Protein AF-A0A3D4KBT5-F1 (afdb_monomer)

Mean predicted aligned error: 2.66 Å

Solvent-accessible surface area (backbone atoms only — not comparable to full-atom values): 7272 Å² total; per-residue (Å²): 110,71,70,59,53,52,54,52,28,50,53,51,53,52,52,52,51,51,50,25,68,76,69,70,45,59,49,61,76,38,71,39,71,20,55,37,71,43,6,21,45,22,51,55,32,51,28,44,30,80,70,47,38,35,28,34,34,20,32,43,28,33,64,90,60,95,50,71,80,78,58,57,70,55,28,62,35,42,31,40,39,38,31,17,60,58,11,80,83,52,50,36,65,44,38,53,55,34,52,54,50,38,46,75,73,67,28,57,67,48,79,46,76,38,79,90,31,36,85,69,81,57,72,64,56,52,55,52,51,54,55,52,55,61,74,60,106

Radius of gyration: 14.16 Å; Cα contacts (8 Å, |Δi|>4): 257; chains: 1; bounding box: 34×31×38 Å

Nearest PDB structures (foldseek):
  5dwd-assembly1_A  TM=9.496E-01  e=1.573E-12  Pelagibacterium halotolerans B2
  4fhz-assembly1_A-2  TM=9.559E-01  e=4.222E-12  Cereibacter sphaeroides
  4ftw-assembly1_A-2  TM=9.533E-01  e=1.641E-11  Cereibacter sphaeroides 2.4.1
  6bje-assembly2_B  TM=8.934E-01  e=2.331E-10  Homo sapiens
  3u0v-assembly1_A  TM=9.145E-01  e=1.210E-08  Homo sapiens

Foldseek 3Di:
DVVVLVVVLVVVLVVLVCCCVVVVPAQLRDEQEAAAVSLQSQVLNQQQDQRHHLEYEHELYAHPDPAVVVSVGNYQHAYEYEYECQAPPRHPVRVVVRQVRSVVVVHNYDYYYHYPDYRDADPVNVVVVVVVSVVSD

Sequence (137 aa):
MKAGVENAAKYIRDVISEISEKHKIPYNRIILLGFSQGGMLALHTGLTIEKEIAGIISFSGALVVSNLEELNIRSKPKTLLVHGVDDEVVPYDRSVAANEKLKEAGVDVQMHSIKGLSHSIDYNCIEIAKGFIKTLF

pLDDT: mean 96.05, std 5.59, range [60.72, 98.94]

Structure (mmCIF, N/CA/C/O backbone):
data_AF-A0A3D4KBT5-F1
#
_entry.id   AF-A0A3D4KBT5-F1
#
loop_
_atom_site.group_PDB
_atom_site.id
_atom_site.type_symbol
_atom_site.label_atom_id
_atom_site.label_alt_id
_atom_site.label_comp_id
_atom_site.label_asym_id
_atom_site.label_entity_id
_atom_site.label_seq_id
_atom_site.pdbx_PDB_ins_code
_atom_site.Cartn_x
_atom_site.Cartn_y
_atom_site.Cartn_z
_atom_site.occupancy
_atom_site.B_iso_or_equiv
_atom_site.auth_seq_id
_atom_site.auth_comp_id
_atom_site.auth_asym_id
_atom_site.auth_atom_id
_atom_site.pdbx_PDB_model_num
ATOM 1 N N . MET A 1 1 ? 18.339 1.231 8.109 1.00 60.72 1 MET A N 1
ATOM 2 C CA . MET A 1 1 ? 17.108 1.212 7.285 1.00 60.72 1 MET A CA 1
ATOM 3 C C . MET A 1 1 ? 15.855 0.903 8.111 1.00 60.72 1 MET A C 1
ATOM 5 O O . MET A 1 1 ? 14.994 1.768 8.179 1.00 60.72 1 MET A O 1
ATOM 9 N N . LYS A 1 2 ? 15.774 -0.245 8.811 1.00 70.19 2 LYS A N 1
ATOM 10 C CA . LYS A 1 2 ? 14.590 -0.678 9.595 1.00 70.19 2 LYS A CA 1
ATOM 11 C C . LYS A 1 2 ? 14.076 0.353 10.619 1.00 70.19 2 LYS A C 1
ATOM 13 O O . LYS A 1 2 ? 12.895 0.669 10.613 1.00 70.19 2 LYS A O 1
ATOM 18 N N . ALA A 1 3 ? 14.966 0.957 11.413 1.00 79.00 3 ALA A N 1
ATOM 19 C CA . ALA A 1 3 ? 14.590 2.006 12.373 1.00 79.00 3 ALA A CA 1
ATOM 20 C C . ALA A 1 3 ? 14.013 3.273 11.706 1.00 79.00 3 ALA A C 1
ATOM 22 O O . ALA A 1 3 ? 13.111 3.898 12.249 1.00 79.00 3 ALA A O 1
ATOM 23 N N . GLY A 1 4 ? 14.499 3.638 10.513 1.00 88.44 4 GLY A N 1
ATOM 24 C CA . GLY A 1 4 ? 13.992 4.800 9.776 1.00 88.44 4 GLY A CA 1
ATOM 25 C C . GLY A 1 4 ? 12.571 4.582 9.258 1.00 88.44 4 GLY A C 1
ATOM 26 O O . GLY A 1 4 ? 11.728 5.463 9.396 1.00 88.44 4 GLY A O 1
ATOM 27 N N . VAL A 1 5 ? 12.297 3.385 8.729 1.00 90.38 5 VAL A N 1
ATOM 28 C CA . VAL A 1 5 ? 10.955 2.991 8.279 1.00 90.38 5 VAL A CA 1
ATOM 29 C C . VAL A 1 5 ? 9.977 2.962 9.449 1.00 90.38 5 VAL A C 1
ATOM 31 O O . VAL A 1 5 ? 8.902 3.536 9.333 1.00 90.38 5 VAL A O 1
ATOM 34 N N . GLU A 1 6 ? 10.348 2.362 10.584 1.00 91.56 6 GLU A N 1
ATOM 35 C CA . GLU A 1 6 ? 9.437 2.293 11.733 1.00 91.56 6 GLU A CA 1
ATOM 36 C C . GLU A 1 6 ? 9.168 3.674 12.345 1.00 91.56 6 GLU A C 1
ATOM 38 O O . GLU A 1 6 ? 8.032 3.970 12.701 1.00 91.56 6 GLU A O 1
ATOM 43 N N . ASN A 1 7 ? 10.165 4.564 12.399 1.00 95.06 7 ASN A N 1
ATOM 44 C CA . ASN A 1 7 ? 9.951 5.940 12.855 1.00 95.06 7 ASN A CA 1
ATOM 45 C C . ASN A 1 7 ? 8.986 6.704 11.935 1.00 95.06 7 ASN A C 1
ATOM 47 O O . ASN A 1 7 ? 8.077 7.379 12.421 1.00 95.06 7 ASN A O 1
ATOM 51 N N . ALA A 1 8 ? 9.151 6.576 10.615 1.00 96.44 8 ALA A N 1
ATOM 52 C CA . ALA A 1 8 ? 8.236 7.173 9.646 1.00 96.44 8 ALA A CA 1
ATOM 53 C C . ALA A 1 8 ? 6.831 6.558 9.745 1.00 96.44 8 ALA A C 1
ATOM 55 O O . ALA A 1 8 ? 5.836 7.280 9.723 1.00 96.44 8 ALA A O 1
ATOM 56 N N . ALA A 1 9 ? 6.739 5.239 9.920 1.00 96.00 9 ALA A N 1
ATOM 57 C CA . ALA A 1 9 ? 5.472 4.544 10.085 1.00 96.00 9 ALA A CA 1
ATOM 58 C C . ALA A 1 9 ? 4.742 4.990 11.350 1.00 96.00 9 ALA A C 1
ATOM 60 O O . ALA A 1 9 ? 3.560 5.318 11.286 1.00 96.00 9 ALA A O 1
ATOM 61 N N . LYS A 1 10 ? 5.452 5.090 12.480 1.00 96.56 10 LYS A N 1
ATOM 62 C CA . LYS A 1 10 ? 4.913 5.646 13.722 1.00 96.56 10 LYS A CA 1
ATOM 63 C C . LYS A 1 10 ? 4.349 7.047 13.495 1.00 96.56 10 LYS A C 1
ATOM 65 O O . LYS A 1 10 ? 3.205 7.289 13.860 1.00 96.56 10 LYS A O 1
ATOM 70 N N . TYR A 1 11 ? 5.111 7.933 12.855 1.00 98.12 11 TYR A N 1
ATOM 71 C CA . TYR A 1 11 ? 4.642 9.284 12.549 1.00 98.12 11 TYR A CA 1
ATOM 72 C C . TYR A 1 11 ? 3.354 9.274 11.709 1.00 98.12 11 TYR A C 1
ATOM 74 O O . TYR A 1 11 ? 2.403 9.980 12.030 1.00 98.12 11 TYR A O 1
ATOM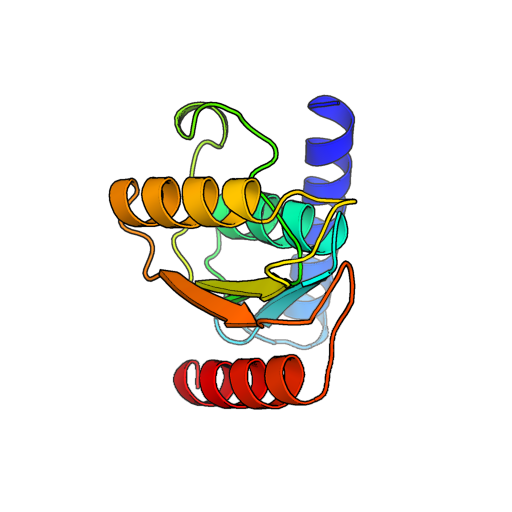 82 N N . ILE A 1 12 ? 3.274 8.423 10.680 1.00 98.25 12 ILE A N 1
ATOM 83 C CA . ILE A 1 12 ? 2.060 8.288 9.862 1.00 98.25 12 ILE A CA 1
ATOM 84 C C . ILE A 1 12 ? 0.883 7.763 10.705 1.00 98.25 12 ILE A C 1
ATOM 86 O O . ILE A 1 12 ? -0.223 8.283 10.576 1.00 98.25 12 ILE A O 1
ATOM 90 N N . ARG A 1 13 ? 1.091 6.777 11.594 1.00 98.12 13 ARG A N 1
ATOM 91 C CA . ARG A 1 13 ? 0.036 6.282 12.504 1.00 98.12 13 ARG A CA 1
ATOM 92 C C . ARG A 1 13 ? -0.471 7.386 13.438 1.00 98.12 13 ARG A C 1
ATOM 94 O O . ARG A 1 13 ? -1.682 7.482 13.635 1.00 98.12 13 ARG A O 1
ATOM 101 N N . ASP A 1 14 ? 0.426 8.225 13.956 1.00 98.19 14 ASP A N 1
ATOM 102 C CA . ASP A 1 14 ? 0.073 9.365 14.810 1.00 98.19 14 ASP A CA 1
ATOM 103 C C . ASP A 1 14 ? -0.802 10.374 14.035 1.00 98.19 14 ASP A C 1
ATOM 105 O O . ASP A 1 14 ? -1.863 10.768 14.519 1.00 98.19 14 ASP A O 1
ATOM 109 N N . VAL A 1 15 ? -0.434 10.701 12.787 1.00 98.19 15 VAL A N 1
ATOM 110 C CA . VAL A 1 15 ? -1.230 11.576 11.901 1.00 98.19 15 VAL A CA 1
ATOM 111 C C . VAL A 1 15 ? -2.614 10.987 11.601 1.00 98.19 15 VAL A C 1
ATOM 113 O O . VAL A 1 15 ? -3.610 11.710 11.632 1.00 98.19 15 VAL A O 1
ATOM 116 N N . ILE A 1 16 ? -2.715 9.679 11.340 1.00 98.19 16 ILE A N 1
ATOM 117 C CA . ILE A 1 16 ? -4.012 9.007 11.132 1.00 98.19 16 ILE A CA 1
ATOM 118 C C . ILE A 1 16 ? -4.892 9.136 12.382 1.00 98.19 16 ILE A C 1
ATOM 120 O O . ILE A 1 16 ? -6.080 9.438 12.252 1.00 98.19 16 ILE A O 1
ATOM 124 N N . SER A 1 17 ? -4.324 8.926 13.578 1.00 98.25 17 SER A N 1
ATOM 125 C CA . SER A 1 17 ? -5.060 9.068 14.844 1.00 98.25 17 SER A CA 1
ATOM 126 C C . SER A 1 17 ? -5.566 10.494 15.027 1.00 98.25 17 SER A C 1
ATOM 128 O O . SER A 1 17 ? -6.752 10.688 15.288 1.00 98.25 17 SER A O 1
ATOM 130 N N . GLU A 1 18 ? -4.707 11.492 14.799 1.00 98.19 18 GLU A N 1
ATOM 131 C CA . GLU A 1 18 ? -5.079 12.905 14.906 1.00 98.19 18 GLU A CA 1
ATOM 132 C C . GLU A 1 18 ? -6.219 13.261 13.940 1.00 98.19 18 GLU A C 1
ATOM 134 O O . GLU A 1 18 ? -7.223 13.847 14.353 1.00 98.19 18 GLU A O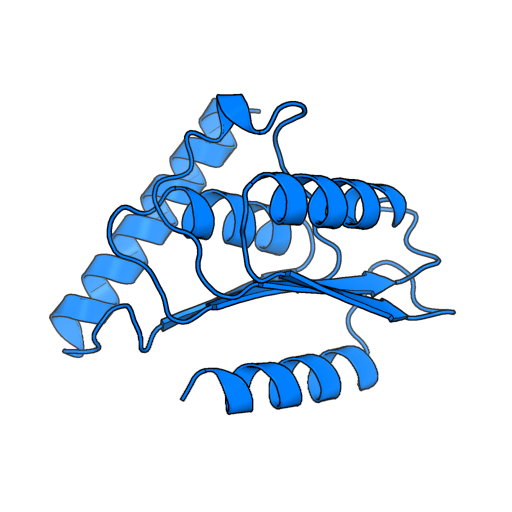 1
ATOM 139 N N . ILE A 1 19 ? -6.112 12.866 12.665 1.00 96.62 19 ILE A N 1
ATOM 140 C CA . ILE A 1 19 ? -7.154 13.110 11.657 1.00 96.62 19 ILE A CA 1
ATOM 141 C C . ILE A 1 19 ? -8.467 12.436 12.069 1.00 96.62 19 ILE A C 1
ATOM 143 O O . ILE A 1 19 ? -9.527 13.069 12.016 1.00 96.62 19 ILE A O 1
ATOM 147 N N . SER A 1 20 ? -8.407 11.171 12.499 1.00 98.00 20 SER A N 1
ATOM 148 C CA . SER A 1 20 ? -9.580 10.408 12.933 1.00 98.00 20 SER A CA 1
ATOM 149 C C . SER A 1 20 ? -10.291 11.086 14.107 1.00 98.00 20 SER A C 1
ATOM 151 O O . SER A 1 20 ? -11.505 11.300 14.064 1.00 98.00 20 SER A O 1
ATOM 153 N N . GLU A 1 21 ? -9.542 11.493 15.130 1.00 98.00 21 GLU A N 1
ATOM 154 C CA . GLU A 1 21 ? -10.078 12.105 16.346 1.00 98.00 21 GLU A CA 1
ATOM 155 C C . GLU A 1 21 ? -10.627 13.511 16.109 1.00 98.00 21 GLU A C 1
ATOM 157 O O . GLU A 1 21 ? -11.720 13.838 16.597 1.00 98.00 21 GLU A O 1
ATOM 162 N N . LYS A 1 22 ? -9.892 14.331 15.350 1.00 98.19 22 LYS A N 1
ATOM 163 C CA . LYS A 1 22 ? -10.235 15.726 15.055 1.00 98.19 22 LYS A CA 1
ATOM 164 C C . LYS A 1 22 ? -11.456 15.834 14.155 1.00 98.19 22 LYS A C 1
ATOM 166 O O . LYS A 1 22 ? -12.335 16.652 14.415 1.00 98.19 22 LYS A O 1
ATOM 171 N N . HIS A 1 23 ? -11.526 15.005 13.116 1.00 97.75 23 HIS A N 1
ATOM 172 C CA . HIS A 1 23 ? -12.586 15.074 12.109 1.00 97.75 23 HIS A CA 1
ATOM 173 C C . HIS A 1 23 ? -13.700 14.043 12.316 1.00 97.75 23 HIS A C 1
ATOM 175 O O . HIS A 1 23 ? -14.651 14.020 11.540 1.00 97.75 23 HIS A O 1
ATOM 181 N N . LYS A 1 24 ? -13.607 13.204 13.359 1.00 97.69 24 LYS A N 1
ATOM 182 C CA . LYS A 1 24 ? -14.552 12.107 13.641 1.00 97.69 24 LYS A CA 1
ATOM 183 C C . LYS A 1 24 ? -14.700 11.140 12.460 1.00 97.69 24 LYS A C 1
ATOM 185 O O . LYS A 1 24 ? -15.776 10.603 12.212 1.00 97.69 24 LYS A O 1
ATOM 190 N N . ILE A 1 25 ? -13.600 10.912 11.742 1.00 97.38 25 ILE A N 1
ATOM 191 C CA . ILE A 1 25 ? -13.541 9.985 10.610 1.00 97.38 25 ILE A CA 1
ATOM 192 C C . ILE A 1 25 ? -13.110 8.615 11.145 1.00 97.38 25 ILE A C 1
ATOM 194 O O . ILE A 1 25 ? -12.014 8.512 11.701 1.00 97.38 25 ILE A O 1
ATOM 198 N N . PRO A 1 26 ? -13.923 7.554 11.013 1.00 97.38 26 PRO A N 1
ATOM 199 C CA . PRO A 1 26 ? -13.511 6.217 11.429 1.00 97.38 26 PRO A CA 1
ATOM 200 C C . PRO A 1 26 ? -12.387 5.686 10.525 1.00 97.38 26 PRO A C 1
ATOM 202 O O . PRO A 1 26 ? -12.295 6.048 9.354 1.00 97.38 26 PRO A O 1
ATOM 205 N N . TYR A 1 27 ? -11.530 4.806 11.051 1.00 97.94 27 TYR A N 1
ATOM 206 C CA . TYR A 1 27 ? -10.352 4.302 10.323 1.00 97.94 27 TYR A CA 1
ATOM 207 C C . TYR A 1 27 ? -10.731 3.591 9.018 1.00 97.94 27 TYR A C 1
ATOM 209 O O . TYR A 1 27 ? -10.090 3.803 7.990 1.00 97.94 27 TYR A O 1
ATOM 217 N N . ASN A 1 28 ? -11.851 2.865 9.014 1.00 97.06 28 ASN A N 1
ATOM 218 C CA . ASN A 1 28 ? -12.424 2.234 7.824 1.00 97.06 28 ASN A CA 1
ATOM 219 C C . ASN A 1 28 ? -12.971 3.228 6.778 1.00 97.06 28 ASN A C 1
ATOM 221 O O . ASN A 1 28 ? -13.648 2.809 5.848 1.00 97.06 28 ASN A O 1
ATOM 225 N N . ARG A 1 29 ? -12.708 4.535 6.921 1.00 97.38 29 ARG A N 1
ATOM 226 C CA . ARG A 1 29 ? -12.946 5.598 5.930 1.00 97.38 29 ARG A CA 1
ATOM 227 C C . ARG A 1 29 ? -11.661 6.324 5.515 1.00 97.38 29 ARG A C 1
ATOM 229 O O . ARG A 1 29 ? -11.731 7.339 4.829 1.00 97.38 29 ARG A O 1
ATOM 236 N N . ILE A 1 30 ? -10.499 5.807 5.913 1.00 98.19 30 ILE A N 1
ATOM 237 C CA . ILE A 1 30 ? -9.173 6.357 5.613 1.00 98.19 30 ILE A CA 1
ATOM 238 C C . ILE A 1 30 ? -8.462 5.434 4.622 1.00 98.19 30 ILE A C 1
ATOM 240 O O . ILE A 1 30 ? -8.496 4.216 4.771 1.00 98.19 30 ILE A O 1
ATOM 244 N N . ILE A 1 31 ? -7.802 6.015 3.621 1.00 98.44 31 ILE A N 1
ATOM 245 C CA . ILE A 1 31 ? -6.975 5.293 2.647 1.00 98.44 31 ILE A CA 1
ATOM 246 C C . ILE A 1 31 ? -5.550 5.823 2.757 1.00 98.44 31 ILE A C 1
ATOM 248 O O . ILE A 1 31 ? -5.349 7.038 2.791 1.00 98.44 31 ILE A O 1
ATOM 252 N N . LEU A 1 32 ? -4.564 4.925 2.783 1.00 98.38 32 LEU A N 1
ATOM 253 C CA . LEU A 1 32 ? -3.155 5.295 2.656 1.00 98.38 32 LEU A CA 1
ATOM 254 C C . LEU A 1 32 ? -2.687 5.078 1.222 1.00 98.38 32 LEU A C 1
ATOM 256 O O . LEU A 1 32 ? -2.617 3.948 0.749 1.00 98.38 32 LEU A O 1
ATOM 260 N N . LEU A 1 33 ? -2.343 6.169 0.544 1.00 98.44 33 LEU A N 1
ATOM 261 C CA . LEU A 1 33 ? -1.817 6.164 -0.817 1.00 98.44 33 LEU A CA 1
ATOM 262 C C . LEU A 1 33 ? -0.390 6.705 -0.810 1.00 98.44 33 LEU A C 1
ATOM 264 O O . LEU A 1 33 ? -0.131 7.749 -0.213 1.00 98.44 33 LEU A O 1
ATOM 268 N N . GLY A 1 34 ? 0.528 6.029 -1.498 1.00 98.50 34 GLY A N 1
ATOM 269 C CA . GLY A 1 34 ? 1.899 6.510 -1.643 1.00 98.50 34 GLY A CA 1
ATOM 270 C C . GLY A 1 34 ? 2.556 6.131 -2.967 1.00 98.50 34 GLY A C 1
ATOM 271 O O . GLY A 1 34 ? 2.178 5.150 -3.601 1.00 98.50 34 GLY A O 1
ATOM 272 N N . PHE A 1 35 ? 3.566 6.913 -3.356 1.00 98.75 35 PHE A N 1
ATOM 273 C CA . PHE A 1 35 ? 4.403 6.698 -4.540 1.00 98.75 35 PHE A CA 1
ATOM 274 C C . PHE A 1 35 ? 5.851 6.406 -4.141 1.00 98.75 35 PHE A C 1
ATOM 276 O O . PHE A 1 35 ? 6.370 7.058 -3.231 1.00 98.75 35 PHE A O 1
ATOM 283 N N . SER A 1 36 ? 6.513 5.461 -4.813 1.00 98.12 36 SER A N 1
ATOM 284 C CA . SER A 1 36 ? 7.915 5.106 -4.568 1.00 98.12 36 SER A CA 1
ATOM 285 C C . SER A 1 36 ? 8.144 4.737 -3.093 1.00 98.12 36 SER A C 1
ATOM 287 O O . SER A 1 36 ? 7.442 3.881 -2.547 1.00 98.12 36 SER A O 1
ATOM 289 N N . GLN A 1 37 ? 9.052 5.418 -2.389 1.00 97.00 37 GLN A N 1
ATOM 290 C CA . GLN A 1 37 ? 9.235 5.270 -0.941 1.00 97.00 37 GLN A CA 1
ATOM 291 C C . GLN A 1 37 ? 7.937 5.504 -0.146 1.00 97.00 37 GLN A C 1
ATOM 293 O O . GLN A 1 37 ? 7.680 4.803 0.832 1.00 97.00 37 GLN A O 1
ATOM 298 N N . GLY A 1 38 ? 7.083 6.433 -0.579 1.00 98.25 38 GLY A N 1
ATOM 299 C CA . GLY A 1 38 ? 5.763 6.629 0.017 1.00 98.25 38 GLY A CA 1
ATOM 300 C C . GLY A 1 38 ? 4.871 5.397 -0.137 1.00 98.25 38 GLY A C 1
ATOM 301 O O . GLY A 1 38 ? 4.139 5.058 0.786 1.00 98.25 38 GLY A O 1
ATOM 302 N N . GLY A 1 39 ? 4.966 4.681 -1.261 1.00 98.38 39 GLY A N 1
ATOM 303 C CA . GLY A 1 39 ? 4.250 3.422 -1.486 1.00 98.38 39 GLY A CA 1
ATOM 304 C C . GLY A 1 39 ? 4.754 2.297 -0.579 1.00 98.38 39 GLY A C 1
ATOM 305 O O . GLY A 1 39 ? 3.960 1.486 -0.100 1.00 98.38 39 GLY A O 1
ATOM 306 N N . MET A 1 40 ? 6.057 2.281 -0.283 1.00 97.81 40 MET A N 1
ATOM 307 C CA . MET A 1 40 ? 6.649 1.362 0.695 1.00 97.81 40 MET A CA 1
ATOM 308 C C . MET A 1 40 ? 6.171 1.663 2.123 1.00 97.81 40 MET A C 1
ATOM 310 O O . MET A 1 40 ? 5.820 0.749 2.868 1.00 97.81 40 MET A O 1
ATOM 314 N N . LEU A 1 41 ? 6.117 2.947 2.496 1.00 97.81 41 LEU A N 1
ATOM 315 C CA . LEU A 1 41 ? 5.610 3.388 3.798 1.00 97.81 41 LEU A CA 1
ATOM 316 C C . LEU A 1 41 ? 4.106 3.145 3.946 1.00 97.81 41 LEU A C 1
ATOM 318 O O . LEU A 1 41 ? 3.672 2.748 5.021 1.00 97.81 41 LEU A O 1
ATOM 322 N N . ALA A 1 42 ? 3.316 3.330 2.886 1.00 98.50 42 ALA A N 1
ATOM 323 C CA . ALA A 1 42 ? 1.886 3.033 2.899 1.00 98.50 42 ALA A CA 1
ATOM 324 C C . ALA A 1 42 ? 1.629 1.546 3.193 1.00 98.50 42 ALA A C 1
ATOM 326 O O . ALA A 1 42 ? 0.813 1.231 4.058 1.00 98.50 42 ALA A O 1
ATOM 327 N N . LEU A 1 43 ? 2.381 0.645 2.545 1.00 98.00 43 LEU A N 1
ATOM 328 C CA . LEU A 1 43 ? 2.325 -0.794 2.816 1.00 98.00 43 LEU A CA 1
ATOM 329 C C . LEU A 1 43 ? 2.764 -1.114 4.246 1.00 98.00 43 LEU A C 1
ATOM 331 O O . LEU A 1 43 ? 2.022 -1.760 4.979 1.00 98.00 43 LEU A O 1
ATOM 335 N N . HIS A 1 44 ? 3.941 -0.639 4.667 1.00 97.31 44 HIS A N 1
ATOM 336 C CA . HIS A 1 44 ? 4.452 -0.926 6.010 1.00 97.31 44 HIS A CA 1
ATOM 337 C C . HIS A 1 44 ? 3.491 -0.439 7.088 1.00 97.31 44 HIS A C 1
ATOM 339 O O . HIS A 1 44 ? 3.081 -1.215 7.945 1.00 97.31 44 HIS A O 1
ATOM 345 N N . THR A 1 45 ? 3.079 0.825 7.035 1.00 97.69 45 THR A N 1
ATOM 346 C CA . THR A 1 45 ? 2.171 1.401 8.029 1.00 97.69 45 THR A CA 1
ATOM 347 C C . THR A 1 45 ? 0.808 0.725 8.008 1.00 97.69 45 THR A C 1
ATOM 349 O O . THR A 1 45 ? 0.307 0.349 9.065 1.00 97.69 45 THR A O 1
ATOM 352 N N . GLY A 1 46 ? 0.212 0.559 6.826 1.00 97.94 46 GLY A N 1
ATOM 353 C CA . GLY A 1 46 ? -1.144 0.038 6.684 1.00 97.94 46 GLY A CA 1
ATOM 354 C C . GLY A 1 46 ? -1.288 -1.433 7.072 1.00 97.94 46 GLY A C 1
ATOM 355 O O . GLY A 1 46 ? -2.357 -1.819 7.515 1.00 97.94 46 GLY A O 1
ATOM 356 N N . LEU A 1 47 ? -0.227 -2.240 6.964 1.00 97.38 47 LEU A N 1
ATOM 357 C CA . LEU A 1 47 ? -0.241 -3.650 7.385 1.00 97.38 47 LEU A CA 1
ATOM 358 C C . LEU A 1 47 ? 0.050 -3.834 8.881 1.00 97.38 47 LEU A C 1
ATOM 360 O O . LEU A 1 47 ? -0.265 -4.873 9.455 1.00 97.38 47 LEU A O 1
ATOM 364 N N . THR A 1 48 ? 0.677 -2.847 9.521 1.00 96.31 48 THR A N 1
ATOM 365 C CA . THR A 1 48 ? 1.141 -2.931 10.921 1.00 96.31 48 THR A CA 1
ATOM 366 C C . THR A 1 48 ? 0.327 -2.085 11.887 1.00 96.31 48 THR A C 1
ATOM 368 O O . THR A 1 48 ? 0.602 -2.066 13.084 1.00 96.31 48 THR A O 1
ATOM 371 N N . ILE A 1 49 ? -0.672 -1.362 11.385 1.00 96.75 49 ILE A N 1
ATOM 372 C CA . ILE A 1 49 ? -1.595 -0.595 12.211 1.00 96.75 49 ILE A CA 1
ATOM 373 C C . ILE A 1 49 ? -2.613 -1.530 12.877 1.00 96.75 49 ILE A C 1
ATOM 375 O O . ILE A 1 49 ? -3.144 -2.437 12.240 1.00 96.75 49 ILE A O 1
ATOM 379 N N . GLU A 1 50 ? -2.892 -1.301 14.161 1.00 95.94 50 GLU A N 1
ATOM 380 C CA . GLU A 1 50 ? -3.833 -2.116 14.952 1.00 95.94 50 GLU A CA 1
ATOM 381 C C . GLU A 1 50 ? -5.300 -1.874 14.551 1.00 95.94 50 GLU A C 1
ATOM 383 O O . GLU A 1 50 ? -6.131 -2.776 14.593 1.00 95.94 50 GLU A O 1
ATOM 388 N N . LYS A 1 51 ? -5.637 -0.641 14.147 1.00 96.75 51 LYS A N 1
ATOM 389 C CA . LYS A 1 51 ? -6.972 -0.279 13.654 1.00 96.75 51 LYS A CA 1
ATOM 390 C C . LYS A 1 51 ? -6.964 -0.310 12.131 1.00 96.75 51 LYS A C 1
A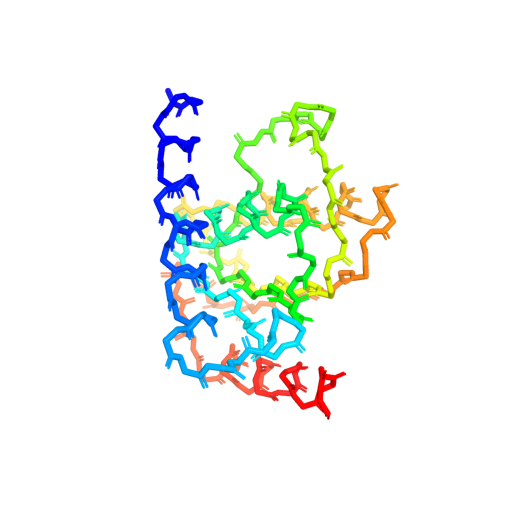TOM 392 O O . LYS A 1 51 ? -6.341 0.548 11.509 1.00 96.75 51 LYS A O 1
ATOM 397 N N . GLU A 1 52 ? -7.656 -1.285 11.554 1.00 97.06 52 GLU A N 1
ATOM 398 C CA . GLU A 1 52 ? -7.708 -1.469 10.104 1.00 97.06 52 GLU A CA 1
ATOM 399 C C . GLU A 1 52 ? -8.290 -0.238 9.387 1.00 97.06 52 GLU A C 1
ATOM 401 O O . GLU A 1 52 ? -9.330 0.306 9.772 1.00 97.06 52 GLU A O 1
ATOM 406 N N . ILE A 1 53 ? -7.579 0.208 8.350 1.00 98.38 53 ILE A N 1
ATOM 407 C CA . ILE A 1 53 ? -7.986 1.297 7.456 1.00 98.38 53 ILE A CA 1
ATOM 408 C C . ILE A 1 53 ? -8.800 0.760 6.270 1.00 98.38 53 ILE A C 1
ATOM 410 O O . ILE A 1 53 ? -8.839 -0.442 6.037 1.00 98.38 53 ILE A O 1
ATOM 414 N N . ALA A 1 54 ? -9.441 1.633 5.489 1.00 98.44 54 ALA A N 1
ATOM 415 C CA . ALA A 1 54 ? -10.266 1.204 4.355 1.00 98.44 54 ALA A CA 1
ATOM 416 C C . ALA A 1 54 ? -9.453 0.501 3.256 1.00 98.44 54 ALA A C 1
ATOM 418 O O . ALA A 1 54 ? -9.911 -0.473 2.664 1.00 98.44 54 ALA A O 1
ATOM 419 N N . GLY A 1 55 ? -8.252 1.007 2.969 1.00 98.62 55 GLY A N 1
ATOM 420 C CA . GLY A 1 55 ? -7.404 0.438 1.932 1.00 98.62 55 GLY A CA 1
ATOM 421 C C . GLY A 1 55 ? -6.016 1.061 1.839 1.00 98.62 55 GLY A C 1
ATOM 422 O O . GLY A 1 55 ? -5.753 2.136 2.386 1.00 98.62 55 GLY A O 1
ATOM 423 N N . ILE A 1 56 ? -5.140 0.378 1.107 1.00 98.88 56 ILE A N 1
ATOM 424 C CA . ILE A 1 56 ? -3.785 0.822 0.768 1.00 98.88 56 ILE A CA 1
ATOM 425 C C . ILE A 1 56 ? -3.663 0.928 -0.753 1.00 98.88 56 ILE A C 1
ATOM 427 O O . ILE A 1 56 ? -4.122 0.046 -1.474 1.00 98.88 56 ILE A O 1
ATOM 431 N N . ILE A 1 57 ? -3.013 1.981 -1.247 1.00 98.88 57 ILE A N 1
ATOM 432 C CA . ILE A 1 57 ? -2.647 2.138 -2.658 1.00 98.88 57 ILE A CA 1
ATOM 433 C C . ILE A 1 57 ? -1.145 2.425 -2.740 1.00 98.88 57 ILE A C 1
ATOM 435 O O . ILE A 1 57 ? -0.657 3.415 -2.195 1.00 98.88 57 ILE A O 1
ATOM 439 N N . SER A 1 58 ? -0.402 1.563 -3.427 1.00 98.81 58 SER A N 1
ATOM 440 C CA . SER A 1 58 ? 1.045 1.679 -3.601 1.00 98.81 58 SER A CA 1
ATOM 441 C C . SER A 1 58 ? 1.387 1.823 -5.081 1.00 98.81 58 SER A C 1
ATOM 443 O O . SER A 1 58 ? 1.236 0.877 -5.854 1.00 98.81 58 SER A O 1
ATOM 445 N N . PHE A 1 59 ? 1.848 3.010 -5.473 1.00 98.88 59 PHE A N 1
ATOM 446 C CA . PHE A 1 59 ? 2.382 3.280 -6.806 1.00 98.88 59 PHE A CA 1
ATOM 447 C C . PHE A 1 59 ? 3.901 3.134 -6.808 1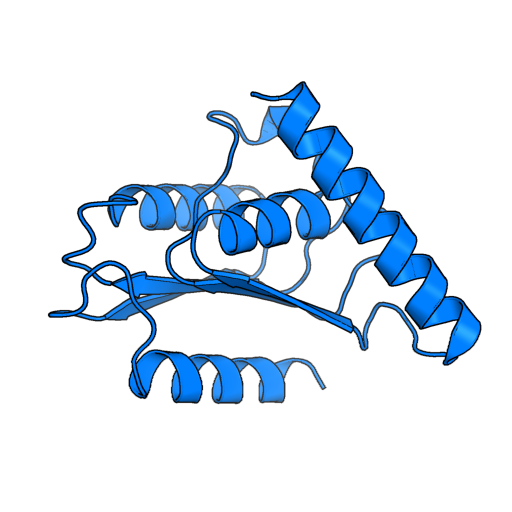.00 98.88 59 PHE A C 1
ATOM 449 O O . PHE A 1 59 ? 4.572 3.754 -5.982 1.00 98.88 59 PHE A O 1
ATOM 456 N N . SER A 1 60 ? 4.454 2.341 -7.725 1.00 98.50 60 SER A N 1
ATOM 457 C CA . SER A 1 60 ? 5.903 2.087 -7.835 1.00 98.50 60 SER A CA 1
ATOM 458 C C . SER A 1 60 ? 6.586 1.743 -6.498 1.00 98.50 60 SER A C 1
ATOM 460 O O . SER A 1 60 ? 7.711 2.154 -6.214 1.00 98.50 60 SER A O 1
ATOM 462 N N . GLY A 1 61 ? 5.870 1.037 -5.619 1.00 97.81 61 GLY A N 1
ATOM 463 C CA . GLY A 1 61 ? 6.327 0.680 -4.279 1.00 97.81 61 GLY A CA 1
ATOM 464 C C . GLY A 1 61 ? 6.866 -0.747 -4.174 1.00 97.81 61 GLY A C 1
ATOM 465 O O . GLY A 1 61 ? 6.967 -1.495 -5.148 1.00 97.81 61 GLY A O 1
ATOM 466 N N . ALA A 1 62 ? 7.204 -1.139 -2.948 1.00 97.19 62 ALA A N 1
ATOM 467 C CA . ALA A 1 62 ? 7.646 -2.484 -2.596 1.00 97.19 62 ALA A CA 1
ATOM 468 C C . ALA A 1 62 ? 7.454 -2.741 -1.095 1.00 97.19 62 ALA A C 1
ATOM 470 O O . ALA A 1 62 ? 7.313 -1.803 -0.308 1.00 97.19 62 ALA A O 1
ATOM 471 N N . LEU A 1 63 ? 7.547 -4.003 -0.674 1.00 96.38 63 LEU A N 1
ATOM 472 C CA . LEU A 1 63 ? 7.772 -4.301 0.739 1.00 96.38 63 LEU A CA 1
ATOM 473 C C . LEU A 1 63 ? 9.196 -3.883 1.140 1.00 96.38 63 LEU A C 1
ATOM 475 O O . LEU A 1 63 ? 10.170 -4.131 0.422 1.00 96.38 63 LEU A O 1
ATOM 479 N N . VAL A 1 64 ? 9.305 -3.255 2.310 1.00 92.50 64 VAL A N 1
ATOM 480 C CA . VAL A 1 64 ? 10.580 -2.834 2.922 1.00 92.50 64 VAL A CA 1
ATOM 481 C C . VAL A 1 64 ? 11.357 -3.990 3.554 1.00 92.50 64 VAL A C 1
ATOM 483 O O . VAL A 1 64 ? 12.551 -3.853 3.815 1.00 92.50 64 VAL A O 1
ATOM 486 N N . VAL A 1 65 ? 10.686 -5.118 3.796 1.00 86.69 65 VAL A N 1
ATOM 487 C CA . VAL A 1 65 ? 11.252 -6.326 4.405 1.00 86.69 65 VAL A CA 1
ATOM 488 C C . VAL A 1 65 ? 11.385 -7.449 3.384 1.00 86.69 65 VAL A C 1
ATOM 490 O O . VAL A 1 65 ? 10.597 -7.562 2.442 1.00 86.69 65 VAL A O 1
ATOM 493 N N . SER A 1 66 ? 12.383 -8.304 3.594 1.00 78.75 66 SER A N 1
ATOM 494 C CA . SER A 1 66 ? 12.591 -9.496 2.771 1.00 78.75 66 SER A CA 1
ATOM 495 C C . SER A 1 66 ? 11.686 -10.650 3.200 1.00 78.75 66 SER A C 1
ATOM 497 O O . SER A 1 66 ? 11.258 -11.412 2.337 1.00 78.75 66 SER A O 1
ATOM 499 N N . ASN A 1 67 ? 11.337 -10.754 4.485 1.00 81.88 67 ASN A N 1
ATOM 500 C CA . ASN A 1 67 ? 10.406 -11.750 5.014 1.00 81.88 67 ASN A CA 1
ATOM 501 C C . ASN A 1 67 ? 9.184 -11.057 5.646 1.00 81.88 67 ASN A C 1
ATOM 503 O O . ASN A 1 67 ? 9.334 -10.094 6.396 1.00 81.88 67 ASN A O 1
ATOM 507 N N . LEU A 1 68 ? 7.975 -11.539 5.345 1.00 80.56 68 LEU A N 1
ATOM 508 C CA . LEU A 1 68 ? 6.730 -11.001 5.903 1.00 80.56 68 LEU A CA 1
ATOM 509 C C . LEU A 1 68 ? 6.611 -11.179 7.415 1.00 80.56 68 LEU A C 1
ATOM 511 O O . LEU A 1 68 ? 5.966 -10.363 8.068 1.00 80.56 68 LEU A O 1
ATOM 515 N N . GLU A 1 69 ? 7.243 -12.203 7.983 1.00 82.44 69 GLU A N 1
ATOM 516 C CA . GLU A 1 69 ? 7.263 -12.417 9.434 1.00 82.44 69 GLU A CA 1
ATOM 517 C C . GLU A 1 69 ? 7.868 -11.208 10.169 1.00 82.44 69 GLU A C 1
ATOM 519 O O . GLU A 1 69 ? 7.474 -10.892 11.290 1.00 82.44 69 GLU A O 1
ATOM 524 N N . GLU A 1 70 ? 8.763 -10.459 9.512 1.00 83.81 70 GLU A N 1
ATOM 525 C CA . GLU A 1 70 ? 9.345 -9.233 10.060 1.00 83.81 70 GLU A CA 1
ATOM 526 C C . GLU A 1 70 ? 8.389 -8.038 10.078 1.00 83.81 70 GLU A C 1
ATOM 528 O O . GLU A 1 70 ? 8.637 -7.084 10.817 1.00 83.81 70 GLU A O 1
ATOM 533 N N . LEU A 1 71 ? 7.343 -8.060 9.247 1.00 82.00 71 LEU A N 1
ATOM 534 C CA . LEU A 1 71 ? 6.341 -6.999 9.185 1.00 82.00 71 LEU A CA 1
ATOM 535 C C . LEU A 1 71 ? 5.433 -7.036 10.415 1.00 82.00 71 LEU A C 1
ATOM 537 O O . LEU A 1 71 ? 4.943 -5.988 10.800 1.00 82.00 71 LEU A O 1
ATOM 541 N N . ASN A 1 72 ? 5.246 -8.194 11.067 1.00 88.44 72 ASN A N 1
ATOM 542 C CA . ASN A 1 72 ? 4.317 -8.350 12.195 1.00 88.44 72 ASN A CA 1
ATOM 543 C C . ASN A 1 72 ? 2.921 -7.789 11.849 1.00 88.44 72 ASN A C 1
ATOM 545 O O . ASN A 1 72 ? 2.435 -6.853 12.482 1.00 88.44 72 ASN A O 1
ATOM 549 N N . ILE A 1 73 ? 2.312 -8.335 10.790 1.00 93.94 73 ILE A N 1
ATOM 550 C CA . ILE A 1 73 ? 1.021 -7.881 10.253 1.00 93.94 73 ILE A CA 1
ATOM 551 C C . ILE A 1 73 ? -0.046 -7.876 11.360 1.00 93.94 73 ILE A C 1
ATOM 553 O O . ILE A 1 73 ? -0.257 -8.882 12.040 1.00 93.94 73 ILE A O 1
ATOM 557 N N . ARG A 1 74 ? -0.722 -6.735 11.523 1.00 96.44 74 ARG A N 1
ATOM 558 C CA . ARG A 1 74 ? -1.795 -6.497 12.506 1.00 96.44 74 ARG A CA 1
ATOM 559 C C . ARG A 1 74 ? -3.160 -6.272 11.866 1.00 96.44 74 ARG A C 1
ATOM 561 O O . ARG A 1 74 ? -4.172 -6.529 12.505 1.00 96.44 74 ARG A O 1
ATOM 568 N N . SER A 1 75 ? -3.188 -5.841 10.610 1.00 96.69 75 SER A N 1
ATOM 569 C CA . SER A 1 75 ? -4.410 -5.613 9.83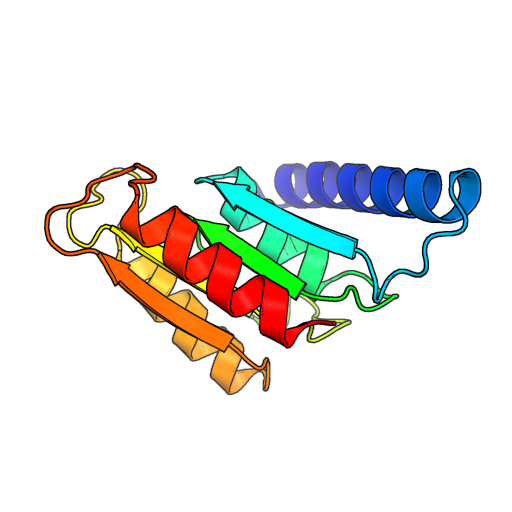5 1.00 96.69 75 SER A CA 1
ATOM 570 C C . SER A 1 75 ? -4.203 -5.994 8.372 1.00 96.69 75 SER A C 1
ATOM 572 O O . SER A 1 75 ? -3.069 -6.099 7.897 1.00 96.69 75 SER A O 1
ATOM 574 N N . LYS A 1 76 ? -5.300 -6.263 7.659 1.00 97.62 76 LYS A N 1
ATOM 575 C CA . LYS A 1 76 ? -5.272 -6.749 6.272 1.00 97.62 76 LYS A CA 1
ATOM 576 C C . LYS A 1 76 ? -6.222 -5.931 5.393 1.00 97.62 76 LYS A C 1
ATOM 578 O O . LYS A 1 76 ? -7.115 -6.506 4.767 1.00 97.62 76 LYS A O 1
ATOM 583 N N . PRO A 1 77 ? -6.037 -4.600 5.317 1.00 98.19 77 PRO A N 1
ATOM 584 C CA . PRO A 1 77 ? -6.875 -3.763 4.471 1.00 98.19 77 PRO A CA 1
ATOM 585 C C . PRO A 1 77 ? -6.741 -4.177 3.001 1.00 98.19 77 PRO A C 1
ATOM 587 O O . PRO A 1 77 ? -5.677 -4.629 2.557 1.00 98.19 77 PRO A O 1
ATOM 590 N N . LYS A 1 78 ? -7.804 -3.956 2.219 1.00 98.62 78 LYS A N 1
ATOM 591 C CA . LYS A 1 78 ? -7.745 -4.119 0.762 1.00 98.62 78 LYS A CA 1
ATOM 592 C C . LYS A 1 78 ? -6.576 -3.312 0.207 1.00 98.62 78 LYS A C 1
ATOM 594 O O . LYS A 1 78 ? -6.394 -2.148 0.565 1.00 98.62 78 LYS A O 1
ATOM 599 N N . THR A 1 79 ? -5.780 -3.915 -0.664 1.00 98.81 79 THR A N 1
ATOM 600 C CA . THR A 1 79 ? -4.526 -3.323 -1.134 1.00 98.81 79 THR A CA 1
ATOM 601 C C . THR A 1 79 ? -4.470 -3.304 -2.654 1.00 98.81 79 THR A C 1
ATOM 603 O O . THR A 1 79 ? -4.733 -4.304 -3.313 1.00 98.81 79 THR A O 1
ATOM 606 N N . LEU A 1 80 ? -4.084 -2.167 -3.219 1.00 98.94 80 LEU A N 1
ATOM 607 C CA . LEU A 1 80 ? -3.811 -2.001 -4.638 1.00 98.94 80 LEU A CA 1
ATOM 608 C C . LEU A 1 80 ? -2.326 -1.698 -4.842 1.00 98.94 80 LEU A C 1
ATOM 610 O O . LEU A 1 80 ? -1.793 -0.750 -4.265 1.00 98.94 80 LEU A O 1
ATOM 614 N N . LEU A 1 81 ? -1.681 -2.466 -5.712 1.00 98.88 81 LEU A N 1
ATOM 615 C CA . LEU A 1 81 ? -0.344 -2.200 -6.227 1.00 98.88 81 LEU A CA 1
ATOM 616 C C . LEU A 1 81 ? -0.455 -1.791 -7.697 1.00 98.88 81 LEU A C 1
ATOM 618 O O . LEU A 1 81 ? -1.076 -2.496 -8.491 1.00 98.88 81 LEU A O 1
ATOM 622 N N . VAL A 1 82 ? 0.162 -0.678 -8.080 1.00 98.81 82 VAL A N 1
ATOM 623 C CA . VAL A 1 82 ? 0.258 -0.264 -9.485 1.00 98.81 82 VAL A CA 1
ATOM 624 C C . VAL A 1 82 ? 1.706 0.085 -9.790 1.00 98.81 82 VAL A C 1
ATOM 626 O O . VAL A 1 82 ? 2.322 0.859 -9.059 1.00 98.81 82 VAL A O 1
ATOM 629 N N . HIS A 1 83 ? 2.269 -0.495 -10.846 1.00 98.81 83 HIS A N 1
ATOM 630 C CA . HIS A 1 83 ? 3.696 -0.350 -11.127 1.00 98.81 83 HIS A CA 1
ATOM 631 C C . HIS A 1 83 ? 3.976 -0.308 -12.629 1.00 98.81 83 HIS A C 1
ATOM 633 O O . HIS A 1 83 ? 3.397 -1.079 -13.396 1.00 98.81 83 HIS A O 1
ATOM 639 N N . GLY A 1 84 ? 4.878 0.581 -13.044 1.00 98.69 84 GLY A N 1
ATOM 640 C CA . GLY A 1 84 ? 5.434 0.572 -14.391 1.00 98.69 84 GLY A CA 1
ATOM 641 C C . GLY A 1 84 ? 6.315 -0.655 -14.635 1.00 98.69 84 GLY A C 1
ATOM 642 O O . GLY A 1 84 ? 7.085 -1.047 -13.765 1.00 98.69 84 GLY A O 1
ATOM 643 N N . VAL A 1 85 ? 6.184 -1.297 -15.795 1.00 98.50 85 VAL A N 1
ATOM 644 C CA . VAL A 1 85 ? 7.015 -2.470 -16.142 1.00 98.50 85 VAL A CA 1
ATOM 645 C C . VAL A 1 85 ? 8.460 -2.063 -16.441 1.00 98.50 85 VAL A C 1
ATOM 647 O O . VAL A 1 85 ? 9.374 -2.840 -16.182 1.00 98.50 85 VAL A O 1
ATOM 650 N N . ASP A 1 86 ? 8.666 -0.833 -16.913 1.00 98.25 86 ASP A N 1
ATOM 651 C CA . ASP A 1 86 ? 9.969 -0.314 -17.341 1.00 98.25 86 ASP A CA 1
ATOM 652 C C . ASP A 1 86 ? 10.613 0.545 -16.228 1.00 98.25 86 ASP A C 1
ATOM 654 O O . ASP A 1 86 ? 11.422 1.438 -16.481 1.00 98.25 86 ASP A O 1
ATOM 658 N N . ASP A 1 87 ? 10.189 0.341 -14.975 1.00 98.44 87 ASP A N 1
ATOM 659 C CA . ASP A 1 87 ? 10.716 1.034 -13.800 1.00 98.44 87 ASP A CA 1
ATOM 660 C C . ASP A 1 87 ? 12.084 0.457 -13.409 1.00 98.44 87 ASP A C 1
ATOM 662 O O . ASP A 1 87 ? 12.189 -0.656 -12.895 1.00 98.44 87 ASP A O 1
ATOM 666 N N . GLU A 1 88 ? 13.144 1.227 -13.654 1.00 96.06 88 GLU A N 1
ATOM 667 C CA . GLU A 1 88 ? 14.517 0.868 -13.277 1.00 96.06 88 GLU A CA 1
ATOM 668 C C . GLU A 1 88 ? 14.939 1.442 -11.909 1.00 96.06 88 GLU A C 1
ATOM 670 O O . GLU A 1 88 ? 15.994 1.083 -11.386 1.00 96.06 88 GLU A O 1
ATOM 675 N N . VAL A 1 89 ? 14.134 2.329 -11.305 1.00 98.06 89 VAL A N 1
ATOM 676 C CA . VAL A 1 89 ? 14.445 2.960 -10.008 1.00 98.06 89 VAL A CA 1
ATOM 677 C C . VAL A 1 89 ? 13.993 2.059 -8.866 1.00 98.06 89 VAL A C 1
ATOM 679 O O . VAL A 1 89 ? 14.747 1.790 -7.929 1.00 98.06 89 VAL A O 1
ATOM 682 N N . VAL A 1 90 ? 12.759 1.570 -8.953 1.00 97.62 90 VAL A N 1
ATOM 683 C CA . VAL A 1 90 ? 12.249 0.491 -8.114 1.00 97.62 90 VAL A CA 1
ATOM 684 C C . VAL A 1 90 ? 11.873 -0.633 -9.070 1.00 97.62 90 VAL A C 1
ATOM 686 O O . VAL A 1 90 ? 10.802 -0.572 -9.655 1.00 97.62 90 VAL A O 1
ATOM 689 N N . PRO A 1 91 ? 12.725 -1.661 -9.246 1.00 97.94 91 PRO A N 1
ATOM 690 C CA . PRO A 1 91 ? 12.461 -2.711 -10.222 1.00 97.94 91 PRO A CA 1
ATOM 691 C C . PRO A 1 91 ? 11.069 -3.322 -10.050 1.00 97.94 91 PRO A C 1
ATOM 693 O O . PRO A 1 91 ? 10.715 -3.728 -8.940 1.00 97.94 91 PRO A O 1
ATOM 696 N N . TYR A 1 92 ? 10.309 -3.419 -11.143 1.00 98.25 92 TYR A N 1
ATOM 697 C CA . TYR A 1 92 ? 8.934 -3.940 -11.184 1.00 98.25 92 TYR A CA 1
ATOM 698 C C . TYR A 1 92 ? 8.744 -5.253 -10.394 1.00 98.25 92 TYR A C 1
ATOM 700 O O . TYR A 1 92 ? 7.770 -5.412 -9.647 1.00 98.25 92 TYR A O 1
ATOM 708 N N . ASP A 1 93 ? 9.725 -6.157 -10.462 1.00 98.06 93 ASP A N 1
ATOM 709 C CA . ASP A 1 93 ? 9.747 -7.439 -9.742 1.00 98.06 93 ASP A CA 1
ATOM 710 C C . ASP A 1 93 ? 9.590 -7.291 -8.221 1.00 98.06 93 ASP A C 1
ATOM 712 O O . ASP A 1 93 ? 9.085 -8.184 -7.540 1.00 98.06 93 ASP A O 1
ATOM 716 N N . ARG A 1 94 ? 9.965 -6.138 -7.657 1.00 97.69 94 ARG A N 1
ATOM 717 C CA . ARG A 1 94 ? 9.767 -5.827 -6.237 1.00 97.69 94 ARG A CA 1
ATOM 718 C C . ARG A 1 94 ? 8.286 -5.743 -5.871 1.00 97.69 94 ARG A C 1
ATOM 720 O O . ARG A 1 94 ? 7.921 -6.144 -4.766 1.00 97.69 94 ARG A O 1
ATOM 727 N N . SER A 1 95 ? 7.438 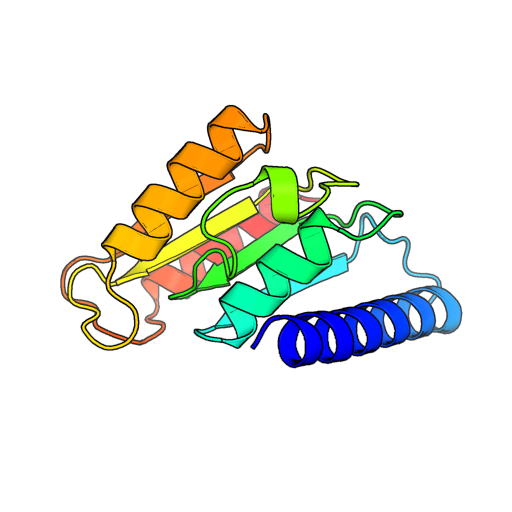-5.238 -6.768 1.00 97.88 95 SER A N 1
ATOM 728 C CA . SER A 1 95 ? 5.983 -5.244 -6.581 1.00 97.88 95 SER A CA 1
ATOM 729 C C . SER A 1 95 ? 5.359 -6.602 -6.886 1.00 97.88 95 SER A C 1
ATOM 731 O O . SER A 1 95 ? 4.422 -6.983 -6.190 1.00 97.88 95 SER A O 1
ATOM 733 N N . VAL A 1 96 ? 5.907 -7.369 -7.836 1.00 98.31 96 VAL A N 1
ATOM 734 C CA . VAL A 1 96 ? 5.482 -8.763 -8.071 1.00 98.31 96 VAL A CA 1
ATOM 735 C C . VAL A 1 96 ? 5.699 -9.600 -6.809 1.00 98.31 96 VAL A C 1
ATOM 737 O O . VAL A 1 96 ? 4.753 -10.190 -6.289 1.00 98.31 96 VAL A O 1
ATOM 740 N N . ALA A 1 97 ? 6.904 -9.548 -6.239 1.00 97.31 97 ALA A N 1
ATOM 741 C CA . ALA A 1 97 ? 7.224 -10.241 -4.996 1.00 97.31 97 ALA A CA 1
ATOM 742 C C . ALA A 1 97 ? 6.384 -9.740 -3.806 1.00 97.31 97 ALA A C 1
ATOM 744 O O . ALA A 1 97 ? 6.051 -10.513 -2.908 1.00 97.31 97 ALA A O 1
ATOM 745 N N . ALA A 1 98 ? 6.036 -8.447 -3.773 1.00 97.31 98 ALA A N 1
ATOM 746 C CA . ALA A 1 98 ? 5.129 -7.905 -2.763 1.00 97.31 98 ALA A CA 1
ATOM 747 C C . ALA A 1 98 ? 3.715 -8.488 -2.902 1.00 97.31 98 ALA A C 1
ATOM 749 O O . ALA A 1 98 ? 3.139 -8.910 -1.906 1.00 97.31 98 ALA A O 1
ATOM 750 N N . ASN A 1 99 ? 3.175 -8.543 -4.120 1.00 98.25 99 ASN A N 1
ATOM 751 C CA . ASN A 1 99 ? 1.859 -9.107 -4.412 1.00 98.25 99 ASN A CA 1
ATOM 752 C C . ASN A 1 99 ? 1.754 -10.575 -3.981 1.00 98.25 99 ASN A C 1
ATOM 754 O O . ASN A 1 99 ? 0.794 -10.942 -3.310 1.00 98.25 99 ASN A O 1
ATOM 758 N N . GLU A 1 100 ? 2.742 -11.402 -4.327 1.00 97.06 100 GLU A N 1
ATOM 759 C CA . GLU A 1 100 ? 2.780 -12.823 -3.948 1.00 97.06 100 GLU A CA 1
ATOM 760 C C . GLU A 1 100 ? 2.755 -12.994 -2.430 1.00 97.06 100 GLU A C 1
ATOM 762 O O . GLU A 1 100 ? 1.859 -13.636 -1.885 1.00 97.06 100 GLU A O 1
ATOM 767 N N . LYS A 1 101 ? 3.660 -12.302 -1.736 1.00 96.19 101 LYS A N 1
ATOM 768 C CA . LYS A 1 101 ? 3.740 -12.306 -0.274 1.00 96.19 101 LYS A CA 1
ATOM 769 C C . LYS A 1 101 ? 2.435 -11.8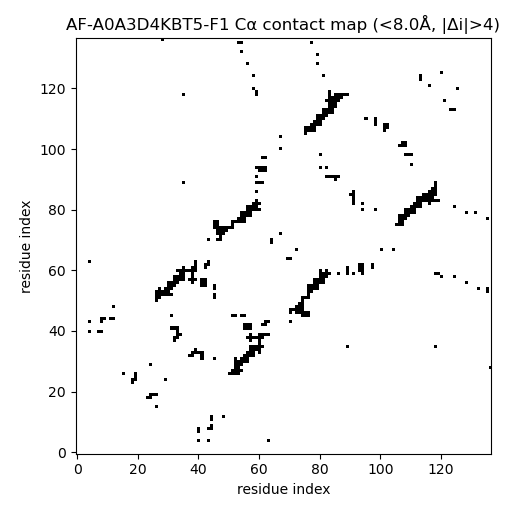51 0.375 1.00 96.19 101 LYS A C 1
ATOM 771 O O . LYS A 1 101 ? 1.923 -12.499 1.281 1.00 96.19 101 LYS A O 1
ATOM 776 N N . LEU A 1 102 ? 1.855 -10.746 -0.087 1.00 97.19 102 LEU A N 1
ATOM 777 C CA . LEU A 1 102 ? 0.598 -10.238 0.466 1.00 97.19 102 LEU A CA 1
ATOM 778 C C . LEU A 1 102 ? -0.552 -11.242 0.294 1.00 97.19 102 LEU A C 1
ATOM 780 O O . LEU A 1 102 ? -1.328 -11.428 1.233 1.00 97.19 102 LEU A O 1
ATOM 784 N N . LYS A 1 103 ? -0.619 -11.947 -0.843 1.00 97.00 103 LYS A N 1
ATOM 785 C CA . LYS A 1 103 ? -1.583 -13.040 -1.044 1.00 97.00 103 LYS A CA 1
ATOM 786 C C . LYS A 1 103 ? -1.343 -14.200 -0.084 1.00 97.00 103 LYS A C 1
ATOM 788 O O . LYS A 1 103 ? -2.300 -14.678 0.517 1.00 97.00 103 LYS A O 1
ATOM 793 N N . GLU A 1 104 ? -0.093 -14.620 0.107 1.00 95.12 104 GLU A N 1
ATOM 794 C CA . GLU A 1 104 ? 0.274 -15.662 1.081 1.00 95.12 104 GLU A CA 1
ATOM 795 C C . GLU A 1 104 ? -0.128 -15.273 2.512 1.00 95.12 104 GLU A C 1
ATOM 797 O O . GLU A 1 104 ? -0.620 -16.102 3.275 1.00 95.12 104 GLU A O 1
ATOM 802 N N . ALA A 1 105 ? -0.008 -13.989 2.862 1.00 95.00 105 ALA A N 1
ATOM 803 C CA . ALA A 1 105 ? -0.470 -13.445 4.137 1.00 95.00 105 ALA A CA 1
ATOM 804 C C . ALA A 1 105 ? -2.003 -13.304 4.241 1.00 95.00 105 ALA A C 1
ATOM 806 O O . ALA A 1 105 ? -2.514 -12.912 5.297 1.00 95.00 105 ALA A O 1
ATOM 807 N N . GLY A 1 106 ? -2.758 -13.611 3.183 1.00 96.69 106 GLY A N 1
ATOM 808 C CA . GLY A 1 106 ? -4.217 -13.498 3.135 1.00 96.69 106 GLY A CA 1
ATOM 809 C C . GLY A 1 106 ? -4.732 -12.059 3.058 1.00 96.69 106 GLY A C 1
ATOM 810 O O . GLY A 1 106 ? -5.834 -11.791 3.532 1.00 96.69 106 GLY A O 1
ATOM 811 N N . VAL A 1 107 ? -3.934 -11.128 2.530 1.00 97.81 107 VAL A N 1
ATOM 812 C CA . VAL A 1 107 ? -4.381 -9.766 2.206 1.00 97.81 107 VAL A CA 1
ATOM 813 C C . VAL A 1 107 ? -5.126 -9.798 0.869 1.00 97.81 107 VAL A C 1
ATOM 815 O O . VAL A 1 107 ? -4.642 -10.391 -0.096 1.00 97.81 107 VAL A O 1
ATOM 818 N N . ASP A 1 108 ? -6.286 -9.139 0.794 1.00 98.19 108 ASP A N 1
ATOM 819 C CA . ASP A 1 108 ? -6.996 -8.904 -0.471 1.00 98.19 108 ASP A CA 1
ATOM 820 C C . ASP A 1 108 ? -6.216 -7.870 -1.297 1.00 98.19 108 ASP A C 1
ATOM 822 O O . ASP A 1 108 ? -6.380 -6.658 -1.129 1.00 98.19 108 ASP A O 1
ATOM 826 N N . VAL A 1 109 ? -5.283 -8.361 -2.119 1.00 98.62 109 VAL A N 1
ATOM 827 C CA . VAL A 1 109 ? -4.381 -7.542 -2.932 1.00 98.62 109 VAL A CA 1
ATOM 828 C C . VAL A 1 109 ? -4.668 -7.684 -4.427 1.00 98.62 109 VAL A C 1
ATOM 830 O O . VAL A 1 109 ? -4.758 -8.785 -4.977 1.00 98.62 109 VAL A O 1
ATOM 833 N N . GLN A 1 110 ? -4.757 -6.537 -5.097 1.00 98.44 110 GLN A N 1
ATOM 834 C CA . GLN A 1 110 ? -4.834 -6.402 -6.547 1.00 98.44 110 GLN A CA 1
ATOM 835 C C . GLN A 1 110 ? -3.541 -5.766 -7.056 1.00 98.44 110 GLN A C 1
ATOM 837 O O . GLN A 1 110 ? -3.026 -4.830 -6.446 1.00 98.44 110 GLN A O 1
ATOM 842 N N . MET A 1 111 ? -3.020 -6.249 -8.184 1.00 98.56 111 MET A N 1
ATOM 843 C CA . MET A 1 111 ? -1.830 -5.687 -8.820 1.00 98.56 111 MET A CA 1
ATOM 844 C C . MET A 1 111 ? -2.118 -5.350 -10.281 1.00 98.56 111 MET A C 1
ATOM 846 O O . MET A 1 111 ? -2.669 -6.174 -11.009 1.00 98.56 111 MET A O 1
ATOM 850 N N . HIS A 1 112 ? -1.709 -4.155 -10.702 1.00 98.75 112 HIS A N 1
ATOM 851 C CA . HIS A 1 112 ? -1.771 -3.693 -12.083 1.00 98.75 112 HIS A CA 1
ATOM 852 C C . HIS A 1 112 ? -0.388 -3.276 -12.582 1.00 98.75 112 HIS A C 1
ATOM 854 O O . HIS A 1 112 ? 0.356 -2.575 -11.894 1.00 98.75 112 HIS A O 1
ATOM 860 N N . SER A 1 113 ? -0.077 -3.669 -13.812 1.00 98.31 113 SER A N 1
ATOM 861 C CA . SER A 1 113 ? 1.218 -3.430 -14.447 1.00 98.31 113 SER A CA 1
ATOM 862 C C . SER A 1 113 ? 1.031 -2.528 -15.657 1.00 98.31 113 SER A C 1
ATOM 864 O O . SER A 1 113 ? 0.205 -2.824 -16.523 1.00 98.31 113 SER A O 1
ATOM 866 N N . ILE A 1 114 ? 1.791 -1.438 -15.732 1.00 98.44 114 ILE A N 1
ATOM 867 C CA . ILE A 1 114 ? 1.685 -0.461 -16.818 1.00 98.44 114 ILE A CA 1
ATOM 868 C C . ILE A 1 114 ? 2.890 -0.614 -17.745 1.00 98.44 114 ILE A C 1
ATOM 870 O O . ILE A 1 114 ? 4.010 -0.220 -17.422 1.00 98.44 114 ILE A O 1
ATOM 874 N N . LYS A 1 115 ? 2.670 -1.234 -18.906 1.00 97.88 115 LYS A N 1
ATOM 875 C CA . LYS A 1 115 ? 3.709 -1.419 -19.928 1.00 97.88 115 LYS A CA 1
ATOM 876 C C . LYS A 1 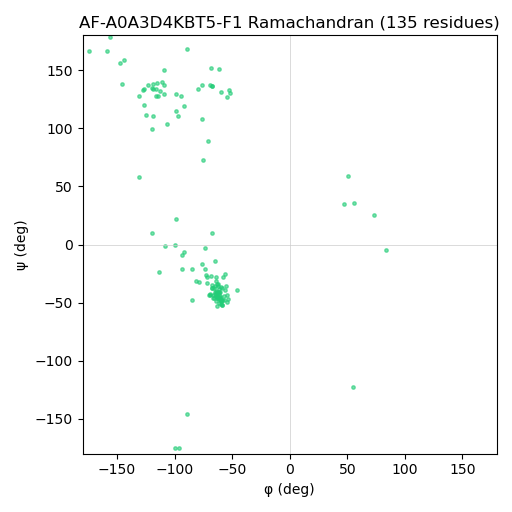115 ? 4.111 -0.068 -20.528 1.00 97.88 115 LYS A C 1
ATOM 878 O O . LYS A 1 115 ? 3.228 0.719 -20.857 1.00 97.88 115 LYS A O 1
ATOM 883 N N . GLY A 1 116 ? 5.407 0.181 -20.722 1.00 97.81 116 GLY A N 1
ATOM 884 C CA . GLY A 1 116 ? 5.891 1.462 -21.256 1.00 97.81 116 GLY A CA 1
ATOM 885 C C . GLY A 1 116 ? 6.055 2.560 -20.202 1.00 97.81 116 GLY A C 1
ATOM 886 O O . GLY A 1 116 ? 6.498 3.658 -20.534 1.00 97.81 116 GLY A O 1
ATOM 887 N N . LEU A 1 117 ? 5.664 2.301 -18.950 1.00 98.38 117 LEU A N 1
ATOM 888 C CA . LEU A 1 117 ? 5.791 3.251 -17.851 1.00 98.38 117 LEU A CA 1
ATOM 889 C C . LEU A 1 117 ? 7.042 2.922 -17.035 1.00 98.38 117 LEU A C 1
ATOM 891 O O . LEU A 1 117 ? 7.223 1.780 -16.615 1.00 98.38 117 LEU A O 1
ATOM 895 N N . SER A 1 118 ? 7.868 3.940 -16.804 1.00 98.19 118 SER A N 1
ATOM 896 C CA . SER A 1 118 ? 9.024 3.890 -15.908 1.00 98.19 118 SER A CA 1
ATOM 897 C C . SER A 1 118 ? 8.623 4.278 -14.474 1.00 98.19 118 SER A C 1
ATOM 899 O O . SER A 1 118 ? 7.504 3.997 -14.043 1.00 98.19 118 SER A O 1
ATOM 901 N N . HIS A 1 119 ? 9.502 4.943 -13.719 1.00 98.50 119 HIS A N 1
ATOM 902 C CA . HIS A 1 119 ? 9.235 5.379 -12.347 1.00 98.50 119 HIS A CA 1
ATOM 903 C C . HIS A 1 119 ? 8.306 6.603 -12.283 1.00 98.50 119 HIS A C 1
ATOM 905 O O . HIS A 1 119 ? 8.747 7.726 -12.026 1.00 98.50 119 HIS A O 1
ATOM 911 N N . SER A 1 120 ? 7.016 6.412 -12.568 1.00 98.25 120 SER A N 1
ATOM 912 C CA . SER A 1 120 ? 6.039 7.503 -12.666 1.00 98.25 120 SER A CA 1
ATOM 913 C C . SER A 1 120 ? 4.593 7.046 -12.415 1.00 98.25 120 SER A C 1
ATOM 915 O O . SER A 1 120 ? 4.314 5.871 -12.189 1.00 98.25 120 SER A O 1
ATOM 917 N N . ILE A 1 121 ? 3.660 7.999 -12.452 1.00 98.50 121 ILE A N 1
ATOM 918 C CA . ILE A 1 121 ? 2.210 7.796 -12.370 1.00 98.50 121 ILE A CA 1
ATOM 919 C C . ILE A 1 121 ? 1.587 8.459 -13.598 1.00 98.50 121 ILE A C 1
ATOM 921 O O . ILE A 1 121 ? 1.601 9.684 -13.715 1.00 98.50 121 ILE A O 1
ATOM 925 N N . ASP A 1 122 ? 1.040 7.660 -14.511 1.00 97.88 122 ASP A N 1
ATOM 926 C CA . ASP A 1 122 ? 0.319 8.161 -15.680 1.00 97.88 122 ASP A CA 1
ATOM 927 C C . ASP A 1 122 ? -1.200 8.203 -15.439 1.00 97.88 122 ASP A C 1
ATOM 929 O O . ASP A 1 122 ? -1.704 7.924 -14.349 1.00 97.88 122 ASP A O 1
ATOM 933 N N . TYR A 1 123 ? -1.959 8.550 -16.477 1.00 98.00 123 TYR A N 1
ATOM 934 C CA . TYR A 1 123 ? -3.416 8.597 -16.389 1.00 98.00 123 TYR A CA 1
ATOM 935 C C . TYR A 1 123 ? -4.056 7.220 -16.121 1.00 98.00 123 TYR A C 1
ATOM 937 O O . TYR A 1 123 ? -5.069 7.145 -15.422 1.00 98.00 123 TYR A O 1
ATOM 945 N N . ASN A 1 124 ? -3.457 6.126 -16.607 1.00 98.25 124 ASN A N 1
ATOM 946 C CA . ASN A 1 124 ? -3.960 4.775 -16.352 1.00 98.25 124 ASN A CA 1
ATOM 947 C C . ASN A 1 124 ? -3.873 4.435 -14.861 1.00 98.25 124 ASN A C 1
ATOM 949 O O . ASN A 1 124 ? -4.839 3.925 -14.291 1.00 98.25 124 ASN A O 1
ATOM 953 N N . CYS A 1 125 ? -2.760 4.787 -14.208 1.00 98.38 125 CYS A N 1
ATOM 954 C CA . CYS A 1 125 ? -2.597 4.643 -12.761 1.00 98.38 125 CYS A CA 1
ATOM 955 C C . CYS A 1 125 ? -3.724 5.336 -11.979 1.00 98.38 125 CYS A C 1
ATOM 957 O O . CYS A 1 125 ? -4.269 4.765 -11.029 1.00 98.38 125 CYS A O 1
ATOM 959 N N . ILE A 1 126 ? -4.101 6.551 -12.392 1.00 98.19 126 ILE A N 1
ATOM 960 C CA . ILE A 1 126 ? -5.163 7.329 -11.741 1.00 98.19 126 ILE A CA 1
ATOM 961 C C . ILE A 1 126 ? -6.533 6.668 -11.917 1.00 98.19 126 ILE A C 1
ATOM 963 O O . ILE A 1 126 ? -7.273 6.535 -10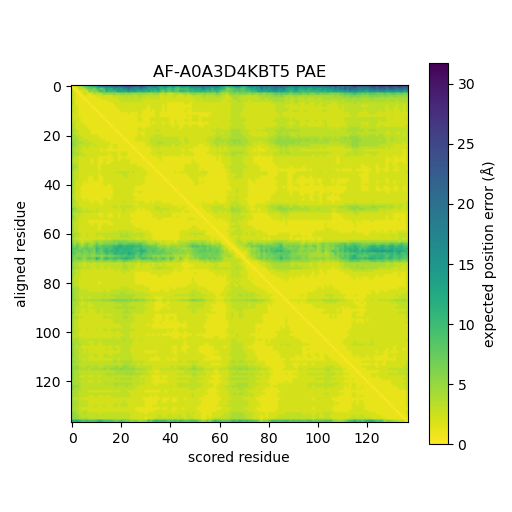.939 1.00 98.19 126 ILE A O 1
ATOM 967 N N . GLU A 1 127 ? -6.880 6.221 -13.126 1.00 98.62 127 GLU A N 1
ATOM 968 C CA . GLU A 1 127 ? -8.175 5.571 -13.366 1.00 98.62 127 GLU A CA 1
ATOM 969 C C . GLU A 1 127 ? -8.296 4.228 -12.632 1.00 98.62 127 GLU A C 1
ATOM 971 O O . GLU A 1 127 ? -9.351 3.939 -12.061 1.00 98.62 127 GLU A O 1
ATOM 976 N N . ILE A 1 128 ? -7.209 3.453 -12.546 1.00 98.75 128 ILE A N 1
ATOM 977 C CA . ILE A 1 128 ? -7.162 2.213 -11.757 1.00 98.75 128 ILE A CA 1
ATOM 978 C C . ILE A 1 128 ? -7.403 2.512 -10.272 1.00 98.75 128 ILE A C 1
ATOM 980 O O . ILE A 1 128 ? -8.285 1.908 -9.658 1.00 98.75 128 ILE A O 1
ATOM 984 N N . ALA A 1 129 ? -6.683 3.478 -9.692 1.00 98.56 129 ALA A N 1
ATOM 985 C CA . ALA A 1 129 ? -6.858 3.833 -8.284 1.00 98.56 129 ALA A CA 1
ATOM 986 C C . ALA A 1 129 ? -8.258 4.376 -7.985 1.00 98.56 129 ALA A C 1
ATOM 988 O O . ALA A 1 129 ? -8.868 3.998 -6.987 1.00 98.56 129 ALA A O 1
ATOM 989 N N . LYS A 1 130 ? -8.818 5.204 -8.868 1.00 98.31 130 LYS A N 1
ATOM 990 C CA . LYS A 1 130 ? -10.203 5.678 -8.767 1.00 98.31 130 LYS A CA 1
ATOM 991 C C . LYS A 1 130 ? -11.207 4.525 -8.811 1.00 98.31 130 LYS A C 1
ATOM 993 O O . LYS A 1 130 ? -12.178 4.546 -8.056 1.00 98.31 130 LYS A O 1
ATOM 998 N N . GLY A 1 131 ? -10.988 3.529 -9.671 1.00 98.44 131 GLY A N 1
ATOM 999 C CA . GLY A 1 131 ? -11.784 2.302 -9.713 1.00 98.44 131 GLY A CA 1
ATOM 1000 C C . GLY A 1 131 ? -11.721 1.541 -8.392 1.00 98.44 131 GLY A C 1
ATOM 1001 O O . GLY A 1 131 ? -12.760 1.231 -7.817 1.00 98.44 131 GLY A O 1
ATOM 1002 N N . PHE A 1 132 ? -10.516 1.333 -7.865 1.00 98.62 132 PHE A N 1
ATOM 1003 C CA . PHE A 1 132 ? -10.296 0.664 -6.586 1.00 98.62 132 PHE A CA 1
ATOM 1004 C C . PHE A 1 132 ? -10.958 1.395 -5.410 1.00 98.62 132 PHE A C 1
ATOM 1006 O O . PHE A 1 132 ? -11.673 0.762 -4.636 1.00 98.62 132 PHE A O 1
ATOM 1013 N N . ILE A 1 133 ? -10.814 2.723 -5.311 1.00 98.38 133 ILE A N 1
ATOM 1014 C CA . ILE A 1 133 ? -11.422 3.539 -4.242 1.00 98.38 133 ILE A CA 1
ATOM 1015 C C . ILE A 1 133 ? -12.947 3.358 -4.195 1.00 98.38 133 ILE A C 1
ATOM 1017 O O . ILE A 1 133 ? -13.516 3.254 -3.111 1.00 98.38 133 ILE A O 1
ATOM 1021 N N . LYS A 1 134 ? -13.613 3.253 -5.353 1.00 97.56 134 LYS A N 1
ATOM 1022 C CA . LYS A 1 134 ? -15.064 3.002 -5.434 1.00 97.56 134 LYS A CA 1
ATOM 1023 C C . LYS A 1 134 ? -15.493 1.637 -4.886 1.00 97.56 134 LYS A C 1
ATOM 1025 O O . LYS A 1 134 ? -16.680 1.425 -4.701 1.00 97.56 134 LYS A O 1
ATOM 1030 N N . THR A 1 135 ? -14.565 0.705 -4.668 1.00 96.94 135 THR A N 1
ATOM 1031 C CA . THR A 1 135 ? -14.859 -0.619 -4.089 1.00 96.94 135 THR A CA 1
ATOM 1032 C C . THR A 1 135 ? -14.713 -0.664 -2.565 1.00 96.94 135 THR A C 1
ATOM 1034 O O . THR A 1 135 ? -14.992 -1.701 -1.955 1.00 96.94 135 THR A O 1
ATOM 1037 N N . LEU A 1 136 ? -14.227 0.425 -1.956 1.00 96.00 136 LEU A N 1
ATOM 1038 C CA . LEU A 1 136 ? -13.962 0.512 -0.518 1.00 96.00 136 LEU A CA 1
ATOM 1039 C C . LEU A 1 136 ? -15.137 1.101 0.274 1.00 96.00 136 LEU A C 1
ATOM 1041 O O . LEU A 1 136 ? -15.210 0.872 1.481 1.00 96.00 136 LEU A O 1
ATOM 1045 N N . PHE A 1 137 ? -16.032 1.845 -0.387 1.00 88.50 137 PHE A N 1
ATOM 1046 C CA . PHE A 1 137 ? -17.170 2.550 0.216 1.00 88.50 137 PHE A CA 1
ATOM 1047 C C . PHE A 1 137 ? -18.456 2.343 -0.575 1.00 88.50 137 PHE A C 1
ATOM 1049 O O . PHE A 1 137 ? -18.364 2.261 -1.819 1.00 88.50 137 PHE A O 1
#

Secondary structure (DSSP, 8-state):
-HHHHHHHHHHHHHHHHHHHHHHT--GGG-EEEEETHHHHHHHHHHHH-SS--SEEEEES---SSSSGGGG------EEEEEEETT-TTTTTHHHHHHHHHHHHTT--EEEEEETT--SS--HHHHHHHHHHHTTT-